Protein AF-A0A2N2J9W5-F1 (afdb_monomer)

Radius of gyration: 15.14 Å; Cα contacts (8 Å, |Δi|>4): 148; chains: 1; bounding box: 40×33×36 Å

Secondary structure (DSSP, 8-state):
--HHHHHHSHHHHHHHHHHHHHHHHHHHHTT--PPPHHHHTB-HHHHH---SHHHHHHHHHHHHHHHHHTTT---HHHHHHHTTPPPSHHHHHHHHHHHHHHHT---HHHHHHHHHHHHHHTTSS---THHHHHHHHTT-

Sequence (140 aa):
MLLGDMLARRPARELFIAIMREAMAVADAMGVRVEPGGGGKLDFYRFVRGDGWLDRLRR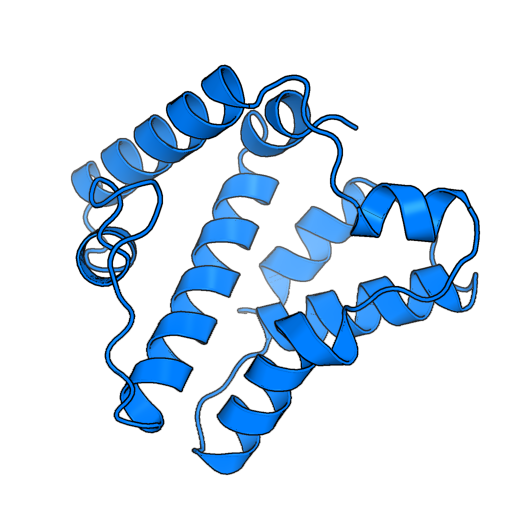HAMIRLIGFKYRRLKSSTLQSLERGKPTEIDFLNGYIVAMGAHHGVPTPVTAALVRMVKEIEAGTRAIGYANLLEAAQADR

Nearest PDB structures (foldseek):
  3hwr-assembly1_B  TM=8.486E-01  e=2.657E-04  Cupriavidus pinatubonensis JMP134
  8wl4-assembly1_B-2  TM=7.634E-01  e=7.934E-03  Levilactobacillus brevis
  5hws-assembly1_D  TM=8.548E-01  e=3.630E-02  Thermococcus kodakarensis KOD1
  5ayv-assembly1_A  TM=8.265E-01  e=2.818E-02  Thermococcus kodakarensis KOD1
  1ks9-assembly1_A  TM=7.095E-01  e=1.386E-02  Escherichia coli

Mean predicted aligned error: 4.46 Å

Structure (mmCIF, N/CA/C/O backbone):
data_AF-A0A2N2J9W5-F1
#
_entry.id   AF-A0A2N2J9W5-F1
#
loop_
_atom_site.group_PDB
_atom_site.id
_atom_site.type_symbol
_atom_site.label_atom_id
_atom_site.label_alt_id
_atom_site.label_comp_id
_atom_site.label_asym_id
_atom_site.label_entity_id
_atom_site.label_seq_id
_atom_site.pdbx_PDB_ins_code
_atom_site.Cartn_x
_atom_site.Cartn_y
_atom_site.Cartn_z
_atom_site.occupancy
_atom_site.B_iso_or_equiv
_atom_site.auth_seq_id
_atom_site.auth_comp_id
_atom_site.auth_asym_id
_atom_site.auth_atom_id
_atom_site.pdbx_PDB_model_num
ATOM 1 N N . MET A 1 1 ? -3.331 4.951 15.897 1.00 78.56 1 MET A N 1
ATOM 2 C CA . MET A 1 1 ? -1.928 5.271 15.533 1.00 78.56 1 MET A CA 1
ATOM 3 C C . MET A 1 1 ? -1.935 6.367 14.475 1.00 78.56 1 MET A C 1
ATOM 5 O O . MET A 1 1 ? -2.776 6.294 13.585 1.00 78.56 1 MET A O 1
ATOM 9 N N . LEU A 1 2 ? -1.075 7.385 14.579 1.00 87.44 2 LEU A N 1
ATOM 10 C CA . LEU A 1 2 ? -0.987 8.442 13.564 1.00 87.44 2 LEU A CA 1
ATOM 11 C C . LEU A 1 2 ? -0.039 8.037 12.428 1.00 87.44 2 LEU A C 1
ATOM 13 O O . LEU A 1 2 ? 0.795 7.142 12.584 1.00 87.44 2 LEU A O 1
ATOM 17 N N . LEU A 1 3 ? -0.151 8.704 11.277 1.00 84.12 3 LEU A N 1
ATOM 18 C CA . LEU A 1 3 ? 0.664 8.404 10.098 1.00 84.12 3 LEU A CA 1
ATOM 19 C C . LEU A 1 3 ? 2.170 8.540 10.377 1.00 84.12 3 LEU A C 1
ATOM 21 O O . LEU A 1 3 ? 2.958 7.724 9.903 1.00 84.12 3 LEU A O 1
ATOM 25 N N . GLY A 1 4 ? 2.572 9.528 11.183 1.00 84.31 4 GLY A N 1
ATOM 26 C CA . GLY A 1 4 ? 3.975 9.709 11.566 1.00 84.31 4 GLY A CA 1
ATOM 27 C C . GLY A 1 4 ? 4.520 8.527 12.364 1.00 84.31 4 GLY A C 1
ATOM 28 O O . GLY A 1 4 ? 5.588 8.006 12.038 1.00 84.31 4 GLY A O 1
ATOM 29 N N . ASP A 1 5 ? 3.752 8.057 13.350 1.00 85.88 5 ASP A N 1
ATOM 30 C CA . ASP A 1 5 ? 4.116 6.909 14.187 1.00 85.88 5 ASP A CA 1
ATOM 31 C C . ASP A 1 5 ? 4.220 5.629 13.359 1.00 85.88 5 ASP A C 1
ATOM 33 O O . ASP A 1 5 ? 5.109 4.805 13.577 1.00 85.88 5 ASP A O 1
ATOM 37 N N . MET A 1 6 ? 3.321 5.473 12.384 1.00 86.44 6 MET A N 1
ATOM 38 C CA . MET A 1 6 ? 3.320 4.338 11.474 1.00 86.44 6 MET A CA 1
ATOM 39 C C . MET A 1 6 ? 4.572 4.349 10.592 1.00 86.44 6 MET A C 1
ATOM 41 O O . MET A 1 6 ? 5.338 3.389 10.605 1.00 86.44 6 MET A O 1
ATOM 45 N N . LEU A 1 7 ? 4.838 5.448 9.878 1.00 87.44 7 LEU A N 1
ATOM 46 C CA . LEU A 1 7 ? 5.961 5.537 8.934 1.00 87.44 7 LEU A CA 1
ATOM 47 C C . LEU A 1 7 ? 7.338 5.621 9.619 1.00 87.44 7 LEU A C 1
ATOM 49 O O . LEU A 1 7 ? 8.367 5.360 8.985 1.00 87.44 7 LEU A O 1
ATOM 53 N N . ALA A 1 8 ? 7.388 5.909 10.922 1.00 88.06 8 ALA A N 1
ATOM 54 C CA . ALA A 1 8 ? 8.599 5.752 11.726 1.00 88.06 8 ALA A CA 1
ATOM 55 C C . ALA A 1 8 ? 9.040 4.279 11.837 1.00 88.06 8 ALA A C 1
ATOM 57 O O . ALA A 1 8 ? 10.241 3.996 11.921 1.00 88.06 8 ALA A O 1
ATOM 58 N N . ARG A 1 9 ? 8.106 3.324 11.749 1.00 89.31 9 ARG A N 1
ATOM 59 C CA . ARG A 1 9 ? 8.384 1.888 11.876 1.00 89.31 9 ARG A CA 1
ATOM 60 C C . ARG A 1 9 ? 8.795 1.291 10.537 1.00 89.31 9 ARG A C 1
ATOM 62 O O . ARG A 1 9 ? 8.130 1.482 9.523 1.00 89.31 9 ARG A O 1
ATOM 69 N N . ARG A 1 10 ? 9.901 0.542 10.530 1.00 87.81 10 ARG A N 1
ATOM 70 C CA . ARG A 1 10 ? 10.435 -0.060 9.300 1.00 87.81 10 ARG A CA 1
ATOM 71 C C . ARG A 1 10 ? 9.426 -0.983 8.604 1.00 87.81 10 ARG A C 1
ATOM 73 O O . ARG A 1 10 ? 9.221 -0.751 7.419 1.00 87.81 10 ARG A O 1
ATOM 80 N N . PRO A 1 11 ? 8.734 -1.914 9.288 1.00 89.56 11 PRO A N 1
ATOM 81 C CA . PRO A 1 11 ? 7.794 -2.811 8.614 1.00 89.56 11 PRO A CA 1
ATOM 82 C C . PRO A 1 11 ? 6.655 -2.092 7.893 1.00 89.56 11 PRO A C 1
ATOM 84 O O . PRO A 1 11 ? 6.297 -2.472 6.789 1.00 89.56 11 PRO A O 1
ATOM 87 N N . ALA A 1 12 ? 6.150 -0.992 8.457 1.00 89.44 12 ALA A N 1
ATOM 88 C CA . ALA A 1 12 ? 5.141 -0.180 7.785 1.00 89.44 12 ALA A CA 1
ATOM 89 C C . ALA A 1 12 ? 5.676 0.468 6.498 1.00 89.44 12 ALA A C 1
ATOM 91 O O . ALA A 1 12 ? 4.954 0.568 5.511 1.00 89.44 12 ALA A O 1
ATOM 92 N N . ARG A 1 13 ? 6.947 0.900 6.491 1.00 91.00 13 ARG A N 1
ATOM 93 C CA . ARG A 1 13 ? 7.583 1.430 5.277 1.00 91.00 13 ARG A CA 1
ATOM 94 C C . ARG A 1 13 ? 7.804 0.344 4.232 1.00 91.00 13 ARG A C 1
ATOM 96 O O . ARG A 1 13 ? 7.582 0.623 3.064 1.00 91.00 13 ARG A O 1
ATOM 103 N N . GLU A 1 14 ? 8.242 -0.847 4.634 1.00 90.50 14 GLU A N 1
ATOM 104 C CA . GLU A 1 14 ? 8.416 -1.975 3.705 1.00 90.50 14 GLU A CA 1
ATOM 105 C C . GLU A 1 14 ? 7.073 -2.368 3.079 1.00 90.50 14 GLU A C 1
ATOM 107 O O . GLU A 1 14 ? 6.970 -2.433 1.859 1.00 90.50 14 GLU A O 1
ATOM 112 N N . LEU A 1 15 ? 6.020 -2.502 3.895 1.00 91.12 15 LEU A N 1
ATOM 113 C CA . LEU A 1 15 ? 4.663 -2.780 3.422 1.00 91.12 15 LEU A CA 1
ATOM 114 C C . LEU A 1 15 ? 4.172 -1.709 2.438 1.00 91.12 15 LEU A C 1
ATOM 116 O O . LEU A 1 15 ? 3.659 -2.029 1.371 1.00 91.12 15 LEU A O 1
ATOM 120 N N . PHE A 1 16 ? 4.375 -0.430 2.766 1.00 91.06 16 PHE A N 1
ATOM 121 C CA . PHE A 1 16 ? 4.029 0.680 1.879 1.00 91.06 16 PHE A CA 1
ATOM 122 C C . PHE A 1 16 ? 4.761 0.597 0.531 1.00 91.06 16 PHE A C 1
ATOM 124 O O . PHE A 1 16 ? 4.156 0.810 -0.516 1.00 91.06 16 PHE A O 1
ATOM 131 N N . ILE A 1 17 ? 6.055 0.265 0.547 1.00 91.75 17 ILE A N 1
ATOM 132 C CA . ILE A 1 17 ? 6.856 0.097 -0.670 1.00 91.75 17 ILE A CA 1
ATOM 133 C C . ILE A 1 17 ? 6.346 -1.087 -1.500 1.00 91.75 17 ILE A C 1
ATOM 135 O O . ILE A 1 17 ? 6.247 -0.948 -2.716 1.00 91.75 17 ILE A O 1
ATOM 139 N N . ALA A 1 18 ? 6.029 -2.219 -0.870 1.00 92.94 18 ALA A N 1
ATOM 140 C CA . ALA A 1 18 ? 5.533 -3.413 -1.553 1.00 92.94 18 ALA A CA 1
ATOM 141 C C . ALA A 1 18 ? 4.188 -3.152 -2.251 1.00 92.94 18 ALA A C 1
ATOM 143 O O . ALA A 1 18 ? 4.081 -3.351 -3.457 1.00 92.94 18 ALA A O 1
ATOM 144 N N . ILE A 1 19 ? 3.217 -2.569 -1.537 1.00 93.81 19 ILE A N 1
ATOM 145 C CA . ILE A 1 19 ? 1.915 -2.178 -2.108 1.00 93.81 19 ILE A CA 1
ATOM 146 C C . ILE A 1 19 ? 2.105 -1.219 -3.287 1.00 93.81 19 ILE A C 1
ATOM 148 O O . ILE A 1 19 ? 1.471 -1.367 -4.327 1.00 93.81 19 ILE A O 1
ATOM 152 N N . MET A 1 20 ? 3.002 -0.238 -3.154 1.00 93.62 20 MET A N 1
ATOM 153 C CA . MET A 1 20 ? 3.295 0.679 -4.251 1.00 93.62 20 MET A CA 1
ATOM 154 C C . MET A 1 20 ? 3.909 -0.017 -5.469 1.00 93.62 20 MET A C 1
ATOM 156 O O . MET A 1 20 ? 3.589 0.358 -6.591 1.00 93.62 20 MET A O 1
ATOM 160 N N . ARG A 1 21 ? 4.805 -0.993 -5.276 1.00 94.12 21 ARG A N 1
ATOM 161 C CA . ARG A 1 21 ? 5.393 -1.750 -6.391 1.00 94.12 21 ARG A CA 1
ATOM 162 C C . ARG A 1 21 ? 4.322 -2.526 -7.148 1.00 94.12 21 ARG A C 1
ATOM 164 O O . ARG A 1 21 ? 4.283 -2.422 -8.368 1.00 94.12 21 ARG A O 1
ATOM 171 N N . GLU A 1 22 ? 3.451 -3.233 -6.433 1.00 96.00 22 GLU A N 1
ATOM 172 C CA . GLU A 1 22 ? 2.331 -3.965 -7.033 1.00 96.00 22 GLU A CA 1
ATOM 173 C C . GLU A 1 22 ? 1.396 -3.020 -7.795 1.00 96.00 22 GLU A C 1
ATOM 175 O O . GLU A 1 22 ? 1.114 -3.247 -8.966 1.00 96.00 22 GLU A O 1
ATOM 180 N N . ALA A 1 23 ? 0.991 -1.906 -7.180 1.00 96.06 23 ALA A N 1
ATOM 181 C CA . ALA A 1 23 ? 0.114 -0.926 -7.817 1.00 96.06 23 ALA A CA 1
ATOM 182 C C . ALA A 1 23 ? 0.712 -0.341 -9.109 1.00 96.06 23 ALA A C 1
ATOM 184 O O . ALA A 1 23 ? 0.010 -0.209 -10.109 1.00 96.06 23 ALA A O 1
ATOM 185 N N . MET A 1 24 ? 2.010 -0.016 -9.104 1.00 95.75 24 MET A N 1
ATOM 186 C CA . MET A 1 24 ? 2.700 0.483 -10.297 1.00 95.75 24 MET A CA 1
ATOM 187 C C . MET A 1 24 ? 2.836 -0.597 -11.377 1.00 95.75 24 MET A C 1
ATOM 189 O O . MET A 1 24 ? 2.660 -0.289 -12.550 1.00 95.75 24 MET A O 1
ATOM 193 N N . ALA A 1 25 ? 3.094 -1.854 -10.999 1.00 96.00 25 ALA A N 1
ATOM 194 C CA . ALA A 1 25 ? 3.147 -2.967 -11.947 1.00 96.00 25 ALA A CA 1
ATOM 195 C C . ALA A 1 25 ? 1.785 -3.210 -12.620 1.00 96.00 25 ALA A C 1
ATOM 197 O O . ALA A 1 25 ? 1.723 -3.433 -13.828 1.00 96.00 25 ALA A O 1
ATOM 198 N N . VAL A 1 26 ? 0.691 -3.112 -11.856 1.00 97.69 26 VAL A N 1
ATOM 199 C CA . VAL A 1 26 ? -0.675 -3.185 -12.395 1.00 97.69 26 VAL A CA 1
ATOM 200 C C . VAL A 1 26 ? -0.949 -2.015 -13.339 1.00 97.69 26 VAL A C 1
ATOM 202 O O . VAL A 1 26 ? -1.426 -2.235 -14.448 1.00 97.69 26 VAL A O 1
ATOM 205 N N . ALA A 1 27 ? -0.603 -0.784 -12.948 1.00 96.38 27 ALA A N 1
ATOM 206 C CA . ALA A 1 27 ? -0.782 0.390 -13.804 1.00 96.38 27 ALA A CA 1
ATOM 207 C C . ALA A 1 27 ? -0.026 0.262 -15.139 1.00 96.38 27 ALA A C 1
ATOM 209 O O . ALA A 1 27 ? -0.584 0.578 -16.191 1.00 96.38 27 ALA A O 1
ATOM 210 N N . ASP A 1 28 ? 1.200 -0.266 -15.109 1.00 95.50 28 ASP A N 1
ATOM 211 C CA . ASP A 1 28 ? 1.995 -0.521 -16.312 1.00 95.50 28 ASP A CA 1
ATOM 212 C C . ASP A 1 28 ? 1.349 -1.572 -17.221 1.00 95.50 28 ASP A C 1
ATOM 214 O O . ASP A 1 28 ? 1.259 -1.360 -18.430 1.00 95.50 28 ASP A O 1
ATOM 218 N N . ALA A 1 29 ? 0.830 -2.666 -16.657 1.00 96.94 29 ALA A N 1
ATOM 219 C CA . ALA A 1 29 ? 0.128 -3.696 -17.426 1.00 96.94 29 ALA A CA 1
ATOM 220 C C . ALA A 1 29 ? -1.209 -3.208 -18.016 1.00 96.94 29 ALA A C 1
ATOM 222 O O . ALA A 1 29 ? -1.640 -3.695 -19.061 1.00 96.94 29 ALA A O 1
ATOM 223 N N . MET A 1 30 ? -1.841 -2.215 -17.384 1.00 97.06 30 MET A N 1
ATOM 224 C CA . MET A 1 30 ? -3.020 -1.521 -17.910 1.00 97.06 30 MET A CA 1
ATOM 225 C C . MET A 1 30 ? -2.679 -0.476 -18.987 1.00 97.06 30 MET A C 1
ATOM 227 O O . MET A 1 30 ? -3.586 0.081 -19.603 1.00 97.06 30 MET A O 1
ATOM 231 N N . GLY A 1 31 ? -1.396 -0.152 -19.193 1.00 95.25 31 GLY A N 1
ATOM 232 C CA . GLY A 1 31 ? -0.977 0.948 -20.066 1.00 95.25 31 GLY A CA 1
ATOM 233 C C . GLY A 1 31 ? -1.348 2.337 -19.528 1.00 95.25 31 GLY A C 1
ATOM 234 O O . GLY A 1 31 ? -1.443 3.293 -20.298 1.00 95.25 31 GLY A O 1
ATOM 235 N N . VAL A 1 32 ? -1.573 2.468 -18.216 1.00 94.38 32 VAL A N 1
ATOM 236 C CA . VAL A 1 32 ? -1.945 3.731 -17.567 1.00 94.38 32 VAL A CA 1
ATOM 237 C C . VAL A 1 32 ? -0.694 4.468 -17.111 1.00 94.38 32 VAL A C 1
ATOM 239 O O . VAL A 1 32 ? 0.106 3.960 -16.330 1.00 94.38 32 VAL A O 1
ATOM 242 N N . ARG A 1 33 ? -0.556 5.727 -17.534 1.00 91.38 33 ARG A N 1
ATOM 243 C CA . ARG A 1 33 ? 0.503 6.605 -17.035 1.00 91.38 33 ARG A CA 1
ATOM 244 C C . ARG A 1 33 ? 0.081 7.248 -15.718 1.00 91.38 33 ARG A C 1
ATOM 246 O O . ARG A 1 33 ? -0.770 8.132 -15.701 1.00 91.38 33 ARG A O 1
ATOM 253 N N . VAL A 1 34 ? 0.728 6.851 -14.627 1.00 91.94 34 VAL A N 1
ATOM 254 C CA . VAL A 1 34 ? 0.495 7.462 -13.311 1.00 91.94 34 VAL A CA 1
ATOM 255 C C . VAL A 1 34 ? 1.179 8.830 -13.235 1.00 91.94 34 VAL A C 1
ATOM 257 O O . VAL A 1 34 ? 2.394 8.944 -13.426 1.00 91.94 34 VAL A O 1
ATOM 260 N N . GLU A 1 35 ? 0.408 9.877 -12.947 1.00 90.06 35 GLU A N 1
ATOM 261 C CA . GLU A 1 35 ? 0.944 11.229 -12.768 1.00 90.06 35 GLU A CA 1
ATOM 262 C C . GLU A 1 35 ? 1.709 11.383 -11.442 1.00 90.06 35 GLU A C 1
ATOM 264 O O . GLU A 1 35 ? 1.393 10.712 -10.456 1.00 90.06 35 GLU A O 1
ATOM 269 N N . PRO A 1 36 ? 2.710 12.282 -11.364 1.00 87.75 36 PRO A N 1
ATOM 270 C CA . PRO A 1 36 ? 3.456 12.493 -10.131 1.00 87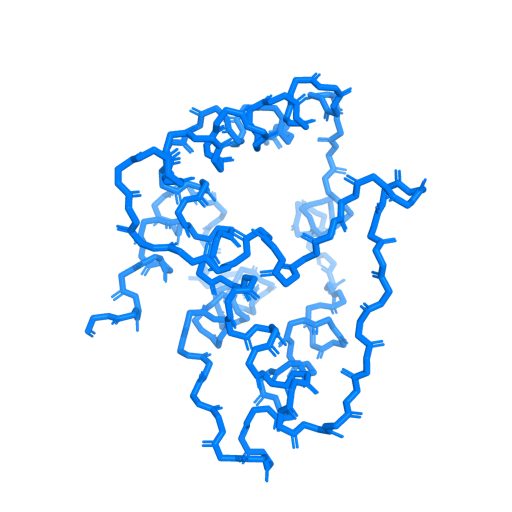.75 36 PRO A CA 1
ATOM 271 C C . PRO A 1 36 ? 2.582 13.026 -8.985 1.00 87.75 36 PRO A C 1
ATOM 273 O O . PRO A 1 36 ? 1.878 14.030 -9.106 1.00 87.75 36 PRO A O 1
ATOM 276 N N . GLY A 1 37 ? 2.699 12.401 -7.816 1.00 82.62 37 GLY A N 1
ATOM 277 C CA . GLY A 1 37 ? 1.969 12.785 -6.613 1.00 82.62 37 GLY A CA 1
ATOM 278 C C . GLY A 1 37 ? 2.559 13.997 -5.884 1.00 82.62 37 GLY A C 1
ATOM 279 O O . GLY A 1 37 ? 3.654 14.488 -6.175 1.00 82.62 37 GLY A O 1
ATOM 280 N N . GLY A 1 38 ? 1.839 14.475 -4.864 1.00 71.81 38 GLY A N 1
ATOM 281 C CA . GLY A 1 38 ? 2.343 15.497 -3.937 1.00 71.81 38 GLY A CA 1
ATOM 282 C C . GLY A 1 38 ? 2.601 16.866 -4.578 1.00 71.81 38 GLY A C 1
ATOM 283 O O . GLY A 1 38 ? 3.527 17.564 -4.158 1.00 71.81 38 GLY A O 1
ATOM 284 N N . GLY A 1 39 ? 1.812 17.229 -5.596 1.00 75.94 39 GLY A N 1
ATOM 285 C CA . GLY A 1 39 ? 1.973 18.467 -6.364 1.00 75.94 39 GLY A CA 1
ATOM 286 C C . GLY A 1 39 ? 3.185 18.433 -7.297 1.00 75.94 39 GLY A C 1
ATOM 287 O O . GLY A 1 39 ? 3.954 19.389 -7.326 1.00 75.94 39 GLY A O 1
ATOM 288 N N . GLY A 1 40 ? 3.415 17.306 -7.981 1.00 77.69 40 GLY A N 1
ATOM 289 C CA . GLY A 1 40 ? 4.519 17.148 -8.936 1.00 77.69 40 GLY A CA 1
ATOM 290 C C . GLY A 1 40 ? 5.850 16.679 -8.335 1.00 77.69 40 GLY A C 1
ATOM 291 O O . GLY A 1 40 ? 6.813 16.465 -9.064 1.00 77.69 40 GLY A O 1
ATOM 292 N N . LYS A 1 41 ? 5.941 16.525 -7.008 1.00 75.00 41 LYS A N 1
ATOM 293 C CA . LYS A 1 41 ? 7.215 16.269 -6.304 1.00 75.00 41 LYS A CA 1
ATOM 294 C C . LYS A 1 41 ? 7.538 14.789 -6.109 1.00 75.00 41 LYS A C 1
ATOM 296 O O . LYS A 1 41 ? 8.675 14.465 -5.770 1.00 75.00 41 LYS A O 1
ATOM 301 N N . LEU A 1 42 ? 6.555 13.906 -6.276 1.00 80.56 42 LEU A N 1
ATOM 302 C CA . LEU A 1 42 ? 6.708 12.471 -6.067 1.00 80.56 42 LEU A CA 1
ATOM 303 C C . LEU A 1 42 ? 6.466 11.709 -7.370 1.00 80.56 42 LEU A C 1
ATOM 305 O O . LEU A 1 42 ? 5.339 11.357 -7.698 1.00 80.56 42 LEU A O 1
ATOM 309 N N . ASP A 1 43 ? 7.547 11.427 -8.088 1.00 88.06 43 ASP A N 1
ATOM 310 C CA . ASP A 1 43 ? 7.531 10.491 -9.210 1.00 88.06 43 ASP A CA 1
ATOM 311 C C . ASP A 1 43 ? 7.516 9.049 -8.672 1.00 88.06 43 ASP A C 1
ATOM 313 O O . ASP A 1 43 ? 8.488 8.580 -8.065 1.00 88.06 43 ASP A O 1
ATOM 317 N N . PHE A 1 44 ? 6.393 8.359 -8.878 1.00 87.31 44 PHE A N 1
ATOM 318 C CA . PHE A 1 44 ? 6.176 7.001 -8.387 1.00 87.31 44 PHE A CA 1
ATOM 319 C C . PHE A 1 44 ? 7.058 5.967 -9.093 1.00 87.31 44 PHE A C 1
ATOM 321 O O . PHE A 1 44 ? 7.589 5.078 -8.427 1.00 87.31 44 PHE A O 1
ATOM 328 N N . TYR A 1 45 ? 7.315 6.129 -10.393 1.00 86.69 45 TYR A N 1
ATOM 329 C CA . TYR A 1 45 ? 8.200 5.254 -11.166 1.00 86.69 45 TYR A CA 1
ATOM 330 C C . TYR A 1 45 ? 9.633 5.321 -10.655 1.00 86.69 45 TYR A C 1
ATOM 332 O O . TYR A 1 45 ? 10.269 4.300 -10.387 1.00 86.69 45 TYR A O 1
ATOM 340 N N . ARG A 1 46 ? 10.142 6.538 -10.450 1.00 85.94 46 ARG A N 1
ATOM 341 C CA . ARG A 1 46 ? 11.473 6.750 -9.869 1.00 85.94 46 ARG A CA 1
ATOM 342 C C . ARG A 1 46 ? 11.543 6.309 -8.409 1.00 85.94 46 ARG A C 1
ATOM 344 O O . ARG A 1 46 ? 12.630 6.029 -7.899 1.00 85.94 46 ARG A O 1
ATOM 351 N N . PHE A 1 47 ? 10.421 6.301 -7.699 1.00 87.31 47 PHE A N 1
ATOM 352 C CA . PHE A 1 47 ? 10.381 5.817 -6.329 1.00 87.31 47 PHE A CA 1
ATOM 353 C C . PHE A 1 47 ? 10.510 4.297 -6.256 1.00 87.31 47 PHE A C 1
ATOM 355 O O . PHE A 1 47 ? 11.319 3.820 -5.460 1.00 87.31 47 PHE A O 1
ATOM 362 N N . VAL A 1 48 ? 9.743 3.555 -7.062 1.00 88.06 48 VAL A N 1
ATOM 363 C CA . VAL A 1 48 ? 9.734 2.083 -7.020 1.00 88.06 48 VAL A CA 1
ATOM 364 C C . VAL A 1 48 ? 10.939 1.458 -7.722 1.00 88.06 48 VAL A C 1
ATOM 366 O O . VAL A 1 48 ? 11.341 0.359 -7.354 1.00 88.06 48 VAL A O 1
ATOM 369 N N . ARG A 1 49 ? 11.565 2.151 -8.681 1.00 85.69 49 ARG A N 1
ATOM 370 C CA . ARG A 1 49 ? 12.780 1.671 -9.359 1.00 85.69 49 ARG A CA 1
ATOM 371 C C . ARG A 1 49 ? 14.002 1.610 -8.434 1.00 85.69 49 ARG A C 1
ATOM 373 O O . ARG A 1 49 ? 14.123 2.384 -7.480 1.00 85.69 49 ARG A O 1
ATOM 380 N N . GLY A 1 50 ? 14.922 0.711 -8.786 1.00 80.94 50 GLY A N 1
ATOM 381 C CA . GLY A 1 50 ? 16.221 0.532 -8.139 1.00 80.94 50 GLY A CA 1
ATOM 382 C C . GLY A 1 50 ? 16.162 -0.341 -6.885 1.00 80.94 50 GLY A C 1
ATOM 383 O O . GLY A 1 50 ? 15.303 -0.158 -6.018 1.00 80.94 50 GLY A O 1
ATOM 384 N N . ASP A 1 51 ? 17.117 -1.264 -6.787 1.00 77.69 51 ASP A N 1
ATOM 385 C CA . ASP A 1 51 ? 17.319 -2.147 -5.63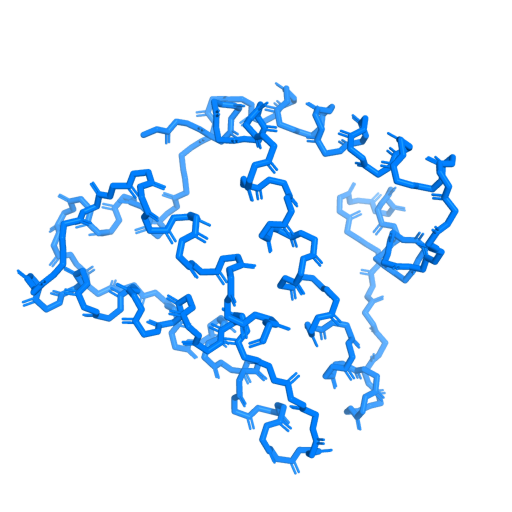1 1.00 77.69 51 ASP A CA 1
ATOM 386 C C . ASP A 1 51 ? 18.729 -1.991 -5.033 1.00 77.69 51 ASP A C 1
ATOM 388 O O . ASP A 1 51 ? 19.204 -2.834 -4.268 1.00 77.69 51 ASP A O 1
ATOM 392 N N . GLY A 1 52 ? 19.409 -0.883 -5.346 1.00 87.06 52 GLY A N 1
ATOM 393 C CA . GLY A 1 52 ? 20.679 -0.518 -4.732 1.00 87.06 52 GLY A CA 1
ATOM 394 C C . GLY A 1 52 ? 20.521 -0.122 -3.262 1.00 87.06 52 GLY A C 1
ATOM 395 O O . GLY A 1 52 ? 19.455 0.295 -2.800 1.00 87.06 52 GLY A O 1
ATOM 396 N N . TRP A 1 53 ? 21.607 -0.213 -2.492 1.00 87.19 53 TRP A N 1
ATOM 397 C CA . TRP A 1 53 ? 21.596 0.202 -1.084 1.00 87.19 53 TRP A CA 1
ATOM 398 C C . TRP A 1 53 ? 21.306 1.707 -0.924 1.00 87.1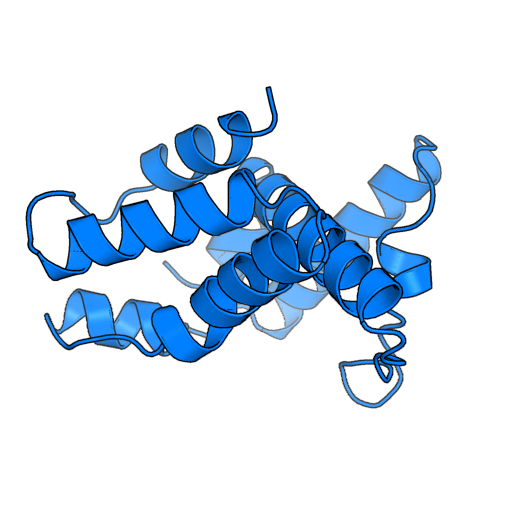9 53 TRP A C 1
ATOM 400 O O . TRP A 1 5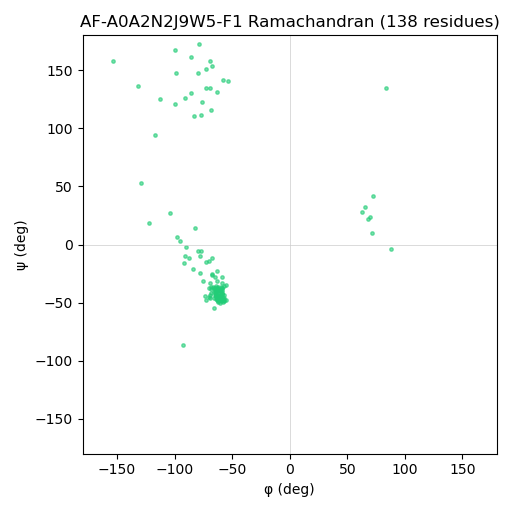3 ? 20.553 2.090 -0.026 1.00 87.19 53 TRP A O 1
ATOM 410 N N . LEU A 1 54 ? 21.827 2.540 -1.835 1.00 88.12 54 LEU A N 1
ATOM 411 C CA . LEU A 1 54 ? 21.539 3.976 -1.902 1.00 88.12 54 LEU A CA 1
ATOM 412 C C . LEU A 1 54 ? 20.064 4.246 -2.215 1.00 88.12 54 LEU A C 1
ATOM 414 O O . LEU A 1 54 ? 19.456 5.110 -1.582 1.00 88.12 54 LEU A O 1
ATOM 418 N N . ASP A 1 55 ? 19.467 3.4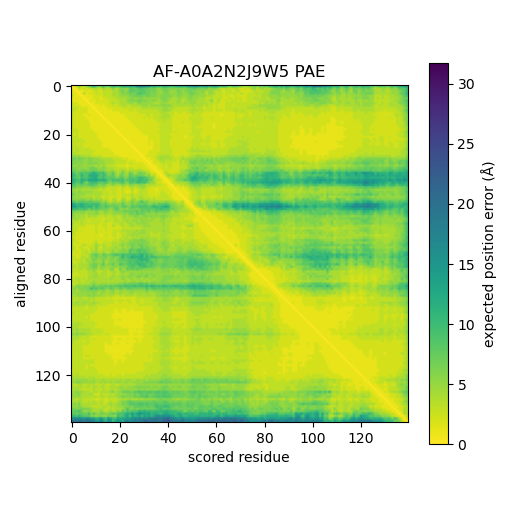85 -3.137 1.0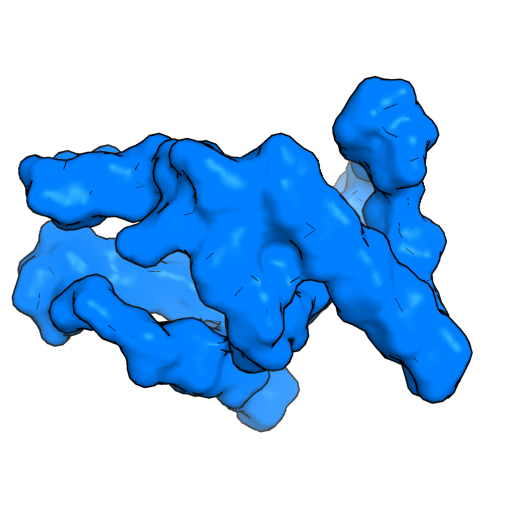0 86.25 55 ASP A N 1
ATOM 419 C CA . ASP A 1 55 ? 18.051 3.624 -3.491 1.00 86.25 55 ASP A CA 1
ATOM 420 C C . ASP A 1 55 ? 17.154 3.307 -2.300 1.00 86.25 55 ASP A C 1
ATOM 422 O O . ASP A 1 55 ? 16.261 4.092 -1.972 1.00 86.25 55 ASP A O 1
ATOM 426 N N . ARG A 1 56 ? 17.443 2.206 -1.594 1.00 87.19 56 ARG A N 1
ATOM 427 C CA . ARG A 1 56 ? 16.744 1.842 -0.356 1.00 87.19 56 ARG A CA 1
ATOM 428 C C . ARG A 1 56 ? 16.867 2.937 0.702 1.00 87.19 56 ARG A C 1
ATOM 430 O O . ARG A 1 56 ? 15.859 3.336 1.290 1.00 87.19 56 ARG A O 1
ATOM 437 N N . LEU A 1 57 ? 18.075 3.459 0.925 1.00 88.75 57 LEU A N 1
ATOM 438 C CA . LEU A 1 57 ? 18.314 4.510 1.915 1.00 88.75 57 LEU A CA 1
ATOM 439 C C . LEU A 1 57 ? 17.537 5.789 1.573 1.00 88.75 57 LEU A C 1
ATOM 441 O O . LEU A 1 57 ? 16.806 6.311 2.419 1.00 88.75 57 LEU A O 1
ATOM 445 N N . ARG A 1 58 ? 17.623 6.247 0.317 1.00 89.62 58 ARG A N 1
ATOM 446 C CA . ARG A 1 58 ? 16.881 7.409 -0.196 1.00 89.62 58 ARG A CA 1
ATOM 447 C C . ARG A 1 58 ? 15.375 7.222 -0.028 1.00 89.62 58 ARG A C 1
ATOM 449 O O . ARG A 1 58 ? 14.692 8.132 0.443 1.00 89.62 58 ARG A O 1
ATOM 456 N N . ARG A 1 59 ? 14.854 6.042 -0.381 1.00 90.56 59 ARG A N 1
ATOM 457 C CA . ARG A 1 59 ? 13.426 5.712 -0.299 1.00 90.56 59 ARG A CA 1
ATOM 458 C C . ARG A 1 59 ? 12.919 5.803 1.134 1.00 90.56 59 ARG A C 1
ATOM 460 O O . ARG A 1 59 ? 11.945 6.506 1.399 1.00 90.56 59 ARG A O 1
ATOM 467 N N . HIS A 1 60 ? 13.607 5.166 2.080 1.00 89.94 60 HIS A N 1
ATOM 468 C CA . HIS A 1 60 ? 13.217 5.238 3.486 1.00 89.94 60 HIS A CA 1
ATOM 469 C C . HIS A 1 60 ? 13.347 6.649 4.065 1.00 89.94 60 HIS A C 1
ATOM 471 O O . HIS A 1 60 ? 12.473 7.052 4.833 1.00 89.94 60 HIS A O 1
ATOM 477 N N . ALA A 1 61 ? 14.385 7.408 3.701 1.00 89.94 61 ALA A N 1
ATOM 478 C CA . ALA A 1 61 ? 14.529 8.799 4.128 1.00 89.94 61 ALA A CA 1
ATOM 479 C C . ALA A 1 61 ? 13.351 9.658 3.642 1.00 89.94 61 ALA A C 1
ATOM 481 O O . ALA A 1 61 ? 12.747 10.386 4.429 1.00 89.94 61 ALA A O 1
ATOM 482 N N . MET A 1 62 ? 12.955 9.504 2.376 1.00 88.38 62 MET A N 1
ATOM 483 C CA . MET A 1 62 ? 11.819 10.230 1.813 1.00 88.38 62 MET A CA 1
ATOM 484 C C . MET A 1 62 ? 10.493 9.853 2.488 1.00 88.38 62 MET A C 1
ATOM 486 O O . MET A 1 62 ? 9.729 10.741 2.861 1.00 88.38 62 MET A O 1
ATOM 490 N N . ILE A 1 63 ? 10.236 8.560 2.721 1.00 89.50 63 ILE A N 1
ATOM 491 C CA . ILE A 1 63 ? 9.030 8.113 3.442 1.00 89.50 63 ILE A CA 1
ATOM 492 C C . ILE A 1 63 ? 9.003 8.697 4.861 1.00 89.50 63 ILE A C 1
ATOM 494 O O . ILE A 1 63 ? 7.952 9.130 5.328 1.00 89.50 63 ILE A O 1
ATOM 498 N N . ARG A 1 64 ? 10.153 8.764 5.548 1.00 90.62 64 ARG A N 1
ATOM 499 C CA . ARG A 1 64 ? 10.248 9.393 6.875 1.00 90.62 64 ARG A CA 1
ATOM 500 C C . ARG A 1 64 ? 9.960 10.890 6.826 1.00 90.62 64 ARG A C 1
ATOM 502 O O . ARG A 1 64 ? 9.273 11.383 7.713 1.00 90.62 64 ARG A O 1
ATOM 509 N N . LEU A 1 65 ? 10.436 11.600 5.803 1.00 88.31 65 LEU A N 1
ATOM 510 C CA . LEU A 1 65 ? 10.145 13.022 5.614 1.00 88.31 65 LEU A CA 1
ATOM 511 C C . LEU A 1 65 ? 8.640 13.258 5.407 1.00 88.31 65 LEU A C 1
ATOM 513 O O . LEU A 1 65 ? 8.058 14.136 6.040 1.00 88.31 65 LEU A O 1
ATOM 517 N N . ILE A 1 66 ? 7.997 12.441 4.567 1.00 85.62 66 ILE A N 1
ATOM 518 C CA . ILE A 1 66 ? 6.544 12.481 4.344 1.00 85.62 66 ILE A CA 1
ATOM 519 C C . ILE A 1 66 ? 5.805 12.176 5.651 1.00 85.62 66 ILE A C 1
ATOM 521 O O . ILE A 1 66 ? 4.923 12.935 6.051 1.00 85.62 66 ILE A O 1
ATOM 525 N N . GLY A 1 67 ? 6.205 11.116 6.356 1.00 84.88 67 GLY A N 1
ATOM 526 C CA . GLY A 1 67 ? 5.642 10.759 7.655 1.00 84.88 67 GLY A CA 1
ATOM 527 C C . GLY A 1 67 ? 5.795 11.864 8.692 1.00 84.88 67 GLY A C 1
ATOM 528 O O . GLY A 1 67 ? 4.868 12.106 9.454 1.00 84.88 67 GLY A O 1
ATOM 529 N N . PHE A 1 68 ? 6.911 12.591 8.687 1.00 87.31 68 PHE A N 1
ATOM 530 C CA . PHE A 1 68 ? 7.112 13.747 9.554 1.00 87.31 68 PHE A CA 1
ATOM 531 C C . PHE A 1 68 ? 6.210 14.927 9.164 1.00 87.31 68 PHE A C 1
ATOM 533 O O . PHE A 1 68 ? 5.540 15.499 10.026 1.00 87.31 68 PHE A O 1
ATOM 540 N N . LYS A 1 69 ? 6.130 15.255 7.867 1.00 85.56 69 LYS A N 1
ATOM 541 C CA . LYS A 1 69 ? 5.280 16.335 7.337 1.00 85.56 69 LYS A CA 1
ATOM 542 C C . LYS A 1 69 ? 3.802 16.112 7.667 1.00 85.56 69 LYS A C 1
ATOM 544 O O . LYS A 1 69 ? 3.121 17.041 8.089 1.00 85.56 69 LYS A O 1
ATOM 549 N N . TYR A 1 70 ? 3.323 14.878 7.528 1.00 83.94 70 TYR A N 1
ATOM 550 C CA . TYR A 1 70 ? 1.930 14.495 7.777 1.00 83.94 70 TYR A CA 1
ATOM 551 C C . TYR A 1 70 ? 1.755 13.744 9.103 1.00 83.94 70 TYR A C 1
ATOM 553 O O . TYR A 1 70 ? 0.821 12.961 9.264 1.00 83.94 70 TYR A O 1
ATOM 561 N N . ARG A 1 71 ? 2.632 13.986 10.087 1.00 85.62 71 ARG A N 1
ATOM 562 C CA . ARG A 1 71 ? 2.705 13.179 11.318 1.00 85.62 71 ARG A CA 1
ATOM 563 C C . ARG A 1 71 ? 1.422 13.131 12.137 1.00 85.62 71 ARG A C 1
ATOM 565 O O . ARG A 1 71 ? 1.204 12.153 12.837 1.00 85.62 71 ARG A O 1
ATOM 572 N N . ARG A 1 72 ? 0.592 14.175 12.053 1.00 83.31 72 ARG A N 1
ATOM 573 C CA . ARG A 1 72 ? -0.683 14.296 12.780 1.00 83.31 72 ARG A CA 1
ATOM 574 C C . ARG A 1 72 ? -1.880 13.739 12.007 1.00 83.31 72 ARG A C 1
ATOM 576 O O . ARG A 1 72 ? -2.990 13.761 12.524 1.00 83.31 72 ARG A O 1
ATOM 583 N N . LEU A 1 73 ? -1.673 13.261 10.778 1.00 83.12 73 LEU A N 1
ATOM 584 C CA . LEU A 1 73 ? -2.749 12.733 9.951 1.00 83.12 73 LEU A CA 1
ATOM 585 C C . LEU A 1 73 ? -3.198 11.367 10.480 1.00 83.12 73 LEU A C 1
ATOM 587 O O . LEU A 1 73 ? -2.376 10.485 10.746 1.00 83.12 73 LEU A O 1
ATOM 591 N N . LYS A 1 74 ? -4.512 11.182 10.570 1.00 83.50 74 LYS A N 1
ATOM 592 C CA . LYS A 1 74 ? -5.148 9.888 10.796 1.00 83.50 74 LYS A CA 1
ATOM 593 C C . LYS A 1 74 ? -5.930 9.507 9.542 1.00 83.50 74 LYS A C 1
ATOM 595 O O . LYS A 1 74 ? -6.765 10.285 9.093 1.00 83.50 74 LYS A O 1
ATOM 600 N N . SER A 1 75 ? -5.652 8.330 8.981 1.00 83.75 75 SER A N 1
ATOM 601 C CA . SER A 1 75 ? -6.342 7.838 7.778 1.00 83.75 75 SER A CA 1
ATOM 602 C C . SER A 1 75 ? -7.858 7.746 8.005 1.00 83.75 75 SER A C 1
ATOM 604 O O . SER A 1 75 ? -8.294 7.366 9.094 1.00 83.75 75 SER A O 1
ATOM 606 N N . SER A 1 76 ? -8.649 8.086 6.985 1.00 82.75 76 SER A N 1
ATOM 607 C CA . SER A 1 76 ? -10.106 7.909 6.977 1.00 82.75 76 SER A CA 1
ATOM 608 C C . SER A 1 76 ? -10.490 6.437 7.138 1.00 82.75 76 SER A C 1
ATOM 610 O O . SER A 1 76 ? -11.363 6.136 7.943 1.00 82.75 76 SER A O 1
ATOM 612 N N . THR A 1 77 ? -9.769 5.514 6.492 1.00 84.69 77 THR A N 1
ATOM 613 C CA . THR A 1 77 ? -9.950 4.061 6.646 1.00 84.69 77 THR A CA 1
ATOM 614 C C . THR A 1 77 ? -9.831 3.641 8.107 1.00 84.69 77 THR A C 1
ATOM 616 O O . THR A 1 77 ? -10.705 2.957 8.625 1.00 84.69 77 THR A O 1
ATOM 619 N N . LEU A 1 78 ? -8.789 4.101 8.812 1.00 84.44 78 LEU A N 1
ATOM 620 C CA . LEU A 1 78 ? -8.608 3.767 10.229 1.00 84.44 78 LEU A CA 1
ATOM 621 C C . LEU A 1 78 ? -9.744 4.334 11.091 1.00 84.44 78 LEU A C 1
ATOM 623 O O . LEU A 1 78 ? -10.205 3.664 12.007 1.00 84.44 78 LEU A O 1
ATOM 627 N N . GLN A 1 79 ? -10.207 5.549 10.792 1.00 86.81 79 GLN A N 1
ATOM 628 C CA . GLN A 1 79 ? -11.341 6.147 11.499 1.00 86.81 79 GLN A CA 1
ATOM 629 C C . GLN A 1 79 ? -12.647 5.382 11.252 1.00 86.81 79 GLN A C 1
ATOM 631 O O . GLN A 1 79 ? -13.448 5.259 12.175 1.00 86.81 79 GLN A O 1
ATOM 636 N N . SER A 1 80 ? -12.875 4.876 10.036 1.00 88.75 80 SER A N 1
ATOM 637 C CA . SER A 1 80 ? -14.033 4.031 9.727 1.00 88.75 80 SER A CA 1
ATOM 638 C C . SER A 1 80 ? -13.968 2.705 10.480 1.00 88.75 80 SER A C 1
ATOM 640 O O . SER A 1 80 ? -14.942 2.353 11.141 1.00 88.75 80 SER A O 1
ATOM 642 N N . LEU A 1 81 ? -12.808 2.036 10.481 1.00 88.75 81 LEU A N 1
ATOM 643 C CA . LEU A 1 81 ? -12.609 0.776 11.207 1.00 88.75 81 LEU A CA 1
ATOM 644 C C . LEU A 1 81 ? -12.823 0.933 12.717 1.00 88.75 81 LEU A C 1
ATOM 646 O O . LEU A 1 81 ? -13.545 0.149 13.320 1.00 88.75 81 LEU A O 1
ATOM 650 N N . GLU A 1 82 ? -12.267 1.978 13.335 1.00 87.62 82 GLU A N 1
ATOM 651 C CA . GLU A 1 82 ? -12.477 2.257 14.766 1.00 87.62 82 GLU A CA 1
ATOM 652 C C . GLU A 1 82 ? -13.944 2.559 15.119 1.00 87.62 82 GLU A C 1
ATOM 654 O O . GLU A 1 82 ? -14.342 2.411 16.271 1.00 87.62 82 GLU A O 1
ATOM 659 N N . ARG A 1 83 ? -14.747 2.997 14.142 1.00 87.81 83 ARG A N 1
ATOM 660 C CA . ARG A 1 83 ? -16.185 3.262 14.297 1.00 87.81 83 ARG A CA 1
ATOM 661 C C . ARG A 1 83 ? -17.059 2.077 13.875 1.00 87.81 83 ARG A C 1
ATOM 663 O O . ARG A 1 83 ? -18.277 2.233 13.862 1.00 87.81 83 ARG A O 1
ATOM 670 N N . GLY A 1 84 ? -16.467 0.946 13.481 1.00 85.38 84 GLY A N 1
ATOM 671 C CA . GLY A 1 84 ? -17.198 -0.218 12.973 1.00 85.38 84 GLY A CA 1
ATOM 672 C C . GLY A 1 84 ? -17.974 0.059 11.680 1.00 85.38 84 GLY A C 1
ATOM 673 O O . GLY A 1 84 ? -19.020 -0.540 11.451 1.00 85.38 84 GLY A O 1
ATOM 674 N N . LYS A 1 85 ? -17.514 1.012 10.859 1.00 87.00 85 LYS A N 1
ATOM 675 C CA . LYS A 1 85 ? -18.139 1.350 9.574 1.00 87.00 85 LYS A CA 1
ATOM 676 C C . LYS A 1 85 ? -17.405 0.671 8.413 1.00 87.00 85 LYS A C 1
ATOM 678 O O . LYS A 1 85 ? -16.177 0.574 8.477 1.00 87.00 85 LYS A O 1
ATOM 683 N N . PRO A 1 86 ? -18.118 0.306 7.330 1.00 87.19 86 PRO A N 1
ATOM 684 C CA . PRO A 1 86 ? -17.486 -0.132 6.090 1.00 87.19 86 PRO A CA 1
ATOM 685 C C . PRO A 1 86 ? -16.459 0.888 5.583 1.00 87.19 86 PRO A C 1
ATOM 687 O O . PRO A 1 86 ? -16.665 2.103 5.679 1.00 87.19 86 PRO A O 1
ATOM 690 N N . THR A 1 87 ? -15.346 0.391 5.056 1.00 93.06 87 THR A N 1
ATOM 691 C CA . THR A 1 87 ? -14.287 1.188 4.438 1.00 93.06 87 THR A CA 1
ATOM 692 C C . THR A 1 87 ? -14.395 1.174 2.915 1.00 93.06 87 THR A C 1
ATOM 694 O O . THR A 1 87 ? -15.090 0.358 2.318 1.00 93.06 87 THR A O 1
ATOM 697 N N . GLU A 1 88 ? -13.645 2.060 2.263 1.00 92.31 88 GLU A N 1
ATOM 698 C CA . GLU A 1 88 ? -13.528 2.120 0.799 1.00 92.31 88 GLU A CA 1
ATOM 699 C C . GLU A 1 88 ? -12.502 1.108 0.248 1.00 92.31 88 GLU A C 1
ATOM 701 O O . GLU A 1 88 ? -12.065 1.228 -0.895 1.00 92.31 88 GLU A O 1
ATOM 706 N N . ILE A 1 89 ? -12.070 0.123 1.051 1.00 94.56 89 ILE A N 1
ATOM 707 C CA . ILE A 1 89 ? -10.947 -0.763 0.707 1.00 94.56 89 ILE A CA 1
ATOM 708 C C . ILE A 1 89 ? -11.151 -1.501 -0.619 1.00 94.56 89 ILE A C 1
ATOM 710 O O . ILE A 1 89 ? -10.184 -1.656 -1.363 1.00 94.56 89 ILE A O 1
ATOM 714 N N . ASP A 1 90 ? -12.388 -1.888 -0.943 1.00 93.19 90 ASP A N 1
ATOM 715 C CA . ASP A 1 90 ? -12.723 -2.601 -2.182 1.00 93.19 90 ASP A CA 1
ATOM 716 C C . ASP A 1 90 ? -12.510 -1.731 -3.422 1.00 93.19 90 ASP A C 1
ATOM 718 O O . ASP A 1 90 ? -12.044 -2.213 -4.449 1.00 93.19 90 ASP A O 1
ATOM 722 N N . PHE A 1 91 ? -12.799 -0.434 -3.315 1.00 93.25 91 PHE A N 1
ATOM 723 C CA . PHE A 1 91 ? -12.666 0.516 -4.420 1.00 93.25 91 PHE A CA 1
ATOM 724 C C . PHE A 1 91 ? -11.244 1.061 -4.563 1.00 93.25 91 PHE A C 1
ATOM 726 O O . PHE A 1 91 ? -10.874 1.535 -5.632 1.00 93.25 91 PHE A O 1
ATOM 733 N N . LEU A 1 92 ? -10.442 0.991 -3.498 1.00 93.88 92 LEU A N 1
ATOM 734 C CA . LEU A 1 92 ? -9.046 1.415 -3.506 1.00 93.88 92 LEU A CA 1
ATOM 735 C C . LEU A 1 92 ? -8.125 0.230 -3.820 1.00 93.88 92 LEU A C 1
ATOM 737 O O . LEU A 1 92 ? -7.764 -0.024 -4.967 1.00 93.88 92 LEU A O 1
ATOM 741 N N . ASN A 1 93 ? -7.744 -0.526 -2.796 1.00 96.12 93 ASN A N 1
ATOM 742 C CA . ASN A 1 93 ? -6.802 -1.630 -2.930 1.00 96.12 93 ASN A CA 1
ATOM 743 C C . ASN A 1 93 ? -7.455 -2.857 -3.578 1.00 96.12 93 ASN A C 1
ATOM 745 O O . ASN A 1 93 ? -6.782 -3.576 -4.312 1.00 96.12 93 ASN A O 1
ATOM 749 N N . GLY A 1 94 ? -8.755 -3.074 -3.362 1.00 96.44 94 GLY A N 1
ATOM 750 C CA . GLY A 1 94 ? -9.511 -4.133 -4.030 1.00 96.44 94 GLY A CA 1
ATOM 751 C C . GLY A 1 94 ? -9.551 -3.949 -5.547 1.00 96.44 94 GLY A C 1
ATOM 752 O O . GLY A 1 94 ? -9.385 -4.923 -6.278 1.00 96.44 94 GLY A O 1
ATOM 753 N N . TYR A 1 95 ? -9.642 -2.706 -6.029 1.00 97.50 95 TYR A N 1
ATOM 754 C CA . TYR A 1 95 ? -9.551 -2.396 -7.455 1.00 97.50 95 TYR A CA 1
ATOM 755 C C . TYR A 1 95 ? -8.192 -2.798 -8.042 1.00 97.50 95 TYR A C 1
ATOM 757 O O . TYR A 1 95 ? -8.141 -3.432 -9.092 1.00 97.50 95 TYR A O 1
ATOM 765 N N . ILE A 1 96 ? -7.090 -2.504 -7.340 1.00 97.44 96 ILE A N 1
ATOM 766 C CA . ILE A 1 96 ? -5.738 -2.909 -7.765 1.00 97.44 96 ILE A CA 1
ATOM 767 C C . ILE A 1 96 ? -5.635 -4.436 -7.855 1.00 97.44 96 ILE A C 1
ATOM 769 O O . ILE A 1 96 ? -5.105 -4.945 -8.837 1.00 97.44 96 ILE A O 1
ATOM 773 N N . VAL A 1 97 ? -6.174 -5.166 -6.873 1.00 98.12 97 VAL A N 1
ATOM 774 C CA . VAL A 1 97 ? -6.185 -6.640 -6.881 1.00 98.12 97 VAL A CA 1
ATOM 775 C C . VAL A 1 97 ? -6.992 -7.179 -8.063 1.00 98.12 97 VAL A C 1
ATOM 777 O O . VAL A 1 97 ? -6.532 -8.076 -8.767 1.00 98.12 97 VAL A O 1
ATOM 780 N N . ALA A 1 98 ? -8.176 -6.615 -8.315 1.00 98.00 98 ALA A N 1
ATOM 781 C CA . ALA A 1 98 ? -9.026 -7.019 -9.429 1.00 98.00 98 ALA A CA 1
ATOM 782 C C . ALA A 1 98 ? -8.349 -6.769 -10.787 1.00 98.00 98 ALA A C 1
ATOM 784 O O . ALA A 1 98 ? -8.357 -7.645 -11.652 1.00 98.00 98 ALA A O 1
ATOM 785 N N . MET A 1 99 ? -7.724 -5.602 -10.968 1.00 98.19 99 MET A N 1
ATOM 786 C CA . MET A 1 99 ? -6.996 -5.272 -12.196 1.00 98.19 99 MET A CA 1
ATOM 787 C C . MET A 1 99 ? -5.716 -6.089 -12.351 1.00 98.19 99 MET A C 1
ATOM 789 O O . MET A 1 99 ? -5.417 -6.536 -13.454 1.00 98.19 99 MET A O 1
ATOM 793 N N . GLY A 1 100 ? -5.000 -6.368 -11.261 1.00 97.88 100 GLY A N 1
ATOM 794 C CA . GLY A 1 100 ? -3.860 -7.279 -11.282 1.00 97.88 100 GLY A CA 1
ATOM 795 C C . GLY A 1 100 ? -4.257 -8.664 -11.782 1.00 97.88 100 GLY A C 1
ATOM 796 O O . GLY A 1 100 ? -3.665 -9.162 -12.736 1.00 97.88 100 GLY A O 1
ATOM 797 N N . ALA A 1 101 ? -5.333 -9.238 -11.238 1.00 98.00 101 ALA A N 1
ATOM 798 C CA . ALA A 1 101 ? -5.864 -10.514 -11.712 1.00 98.00 101 ALA A CA 1
ATOM 799 C C . ALA A 1 101 ? -6.282 -10.465 -13.194 1.00 98.00 101 ALA A C 1
ATOM 801 O O . ALA A 1 101 ? -5.961 -11.382 -13.947 1.00 98.00 101 ALA A O 1
ATOM 802 N N . HIS A 1 102 ? -6.949 -9.390 -13.628 1.00 98.06 102 HIS A N 1
ATOM 803 C CA . HIS A 1 102 ? -7.378 -9.220 -15.019 1.00 98.06 102 HIS A CA 1
ATOM 804 C C . HIS A 1 102 ? -6.201 -9.139 -16.007 1.00 98.06 102 HIS A C 1
ATOM 806 O O . HIS A 1 102 ? -6.278 -9.693 -17.101 1.00 98.06 102 HIS A O 1
ATOM 812 N N . HIS A 1 103 ? -5.104 -8.489 -15.612 1.00 97.94 103 HIS A N 1
ATOM 813 C CA . HIS A 1 103 ? -3.915 -8.280 -16.444 1.00 97.94 103 HIS A CA 1
ATOM 814 C C . HIS A 1 103 ? -2.778 -9.287 -16.186 1.00 97.94 103 HIS A C 1
ATOM 816 O O . HIS A 1 103 ? -1.689 -9.134 -16.738 1.00 97.94 103 HIS A O 1
ATOM 822 N N . GLY A 1 104 ? -2.997 -10.315 -15.358 1.00 97.38 104 GLY A N 1
ATOM 823 C CA . GLY A 1 104 ? -1.985 -11.332 -15.048 1.00 97.38 104 GLY A CA 1
ATOM 824 C C . GLY A 1 104 ? -0.813 -10.832 -14.192 1.00 97.38 104 GLY A C 1
ATOM 825 O O . GLY A 1 104 ? 0.267 -11.419 -14.226 1.00 97.38 104 GLY A O 1
ATOM 826 N N . VAL A 1 105 ? -1.006 -9.755 -13.426 1.00 97.94 105 VAL A N 1
ATOM 827 C CA . VAL A 1 105 ? -0.010 -9.196 -12.503 1.00 97.94 105 VAL A CA 1
ATOM 828 C C . VAL A 1 105 ? -0.319 -9.654 -11.071 1.00 97.94 105 VAL A C 1
ATOM 830 O O . VAL A 1 105 ? -1.398 -9.353 -10.557 1.00 97.94 105 VAL A O 1
ATOM 833 N N . PRO A 1 106 ? 0.604 -10.354 -10.389 1.00 96.69 106 PRO A N 1
ATOM 834 C CA . PRO A 1 106 ? 0.391 -10.780 -9.011 1.00 96.69 106 PRO A CA 1
ATOM 835 C C . PRO A 1 106 ? 0.396 -9.583 -8.049 1.00 96.69 106 PRO A C 1
ATOM 837 O O . PRO A 1 106 ? 1.280 -8.729 -8.106 1.00 96.69 106 PRO A O 1
ATOM 840 N N . THR A 1 107 ? -0.575 -9.550 -7.131 1.00 97.31 107 THR A N 1
ATOM 841 C CA . THR A 1 107 ? -0.683 -8.526 -6.073 1.00 97.31 107 THR A CA 1
ATOM 842 C C . THR A 1 107 ? -0.870 -9.146 -4.673 1.00 97.31 107 THR A C 1
ATOM 844 O O . THR A 1 107 ? -1.873 -8.863 -4.001 1.00 97.31 107 THR A O 1
ATOM 847 N N . PRO A 1 108 ? -0.001 -10.080 -4.239 1.00 96.38 108 PRO A N 1
ATOM 848 C CA . PRO A 1 108 ? -0.204 -10.854 -3.013 1.00 96.38 108 PRO A CA 1
ATOM 849 C C . PRO A 1 108 ? -0.240 -9.994 -1.744 1.00 96.38 108 PRO A C 1
ATOM 851 O O . PRO A 1 108 ? -1.064 -10.243 -0.859 1.00 96.38 108 PRO A O 1
ATOM 854 N N . VAL A 1 109 ? 0.591 -8.954 -1.655 1.00 95.69 109 VAL A N 1
ATOM 855 C CA . VAL A 1 109 ? 0.652 -8.068 -0.487 1.00 95.69 109 VAL A CA 1
ATOM 856 C C . VAL A 1 109 ? -0.602 -7.207 -0.407 1.00 95.69 109 VAL A C 1
ATOM 858 O O . VAL A 1 109 ? -1.215 -7.086 0.658 1.00 95.69 109 VAL A O 1
ATOM 861 N N . THR A 1 110 ? -1.028 -6.635 -1.533 1.00 95.75 110 THR A N 1
ATOM 862 C CA . THR A 1 110 ? -2.248 -5.824 -1.605 1.00 95.75 110 THR A CA 1
ATOM 863 C C . THR A 1 110 ? -3.485 -6.679 -1.330 1.00 95.75 110 THR A C 1
ATOM 865 O O . THR A 1 110 ? -4.353 -6.254 -0.569 1.00 95.75 110 THR A O 1
ATOM 868 N N . ALA A 1 111 ? -3.546 -7.909 -1.849 1.00 96.31 111 ALA A N 1
ATOM 869 C CA . ALA A 1 111 ? -4.634 -8.850 -1.573 1.00 96.31 111 ALA A CA 1
ATOM 870 C C . ALA A 1 111 ? -4.686 -9.259 -0.093 1.00 96.31 111 ALA A C 1
ATOM 872 O O . ALA A 1 111 ? -5.763 -9.267 0.510 1.00 96.31 111 ALA A O 1
ATOM 873 N N . ALA A 1 112 ? -3.532 -9.539 0.522 1.00 95.62 112 ALA A N 1
ATOM 874 C CA . ALA A 1 112 ? -3.451 -9.818 1.951 1.00 95.62 112 ALA A CA 1
ATOM 875 C C . ALA A 1 112 ? -3.945 -8.622 2.778 1.00 95.62 112 ALA A C 1
ATOM 877 O O . ALA A 1 112 ? -4.751 -8.809 3.687 1.00 95.62 112 ALA A O 1
ATOM 878 N N . LEU A 1 113 ? -3.541 -7.394 2.432 1.00 94.81 113 LEU A N 1
ATOM 879 C CA . LEU A 1 113 ? -4.026 -6.183 3.098 1.00 94.81 113 LEU A CA 1
ATOM 880 C C . LEU A 1 113 ? -5.553 -6.042 2.996 1.00 94.81 113 LEU A C 1
ATOM 882 O O . LEU A 1 113 ? -6.198 -5.793 4.014 1.00 94.81 113 LEU A O 1
ATOM 886 N N . VAL A 1 114 ? -6.130 -6.211 1.801 1.00 95.69 114 VAL A N 1
ATOM 887 C CA . VAL A 1 114 ? -7.589 -6.140 1.592 1.00 95.69 114 VAL A CA 1
ATOM 888 C C . VAL A 1 114 ? -8.297 -7.161 2.481 1.00 95.69 114 VAL A C 1
ATOM 890 O O . VAL A 1 114 ? -9.202 -6.793 3.231 1.00 95.69 114 VAL A O 1
ATOM 893 N N . ARG A 1 115 ? -7.833 -8.418 2.481 1.00 95.62 115 ARG A N 1
ATOM 894 C CA . ARG A 1 115 ? -8.384 -9.484 3.329 1.00 95.62 115 ARG A CA 1
ATOM 895 C C . ARG A 1 115 ? -8.339 -9.113 4.813 1.00 95.62 115 ARG A C 1
ATOM 897 O O . ARG A 1 115 ? -9.350 -9.224 5.497 1.00 95.62 115 ARG A O 1
ATOM 904 N N . MET A 1 116 ? -7.204 -8.616 5.307 1.00 94.81 116 MET A N 1
ATOM 905 C CA . MET A 1 116 ? -7.069 -8.217 6.713 1.00 94.81 116 MET A CA 1
ATOM 906 C C . MET A 1 116 ? -8.022 -7.087 7.096 1.00 94.81 116 MET A C 1
ATOM 908 O O . MET A 1 116 ? -8.579 -7.105 8.190 1.00 94.81 116 MET A O 1
ATOM 912 N N . VAL A 1 117 ? -8.222 -6.100 6.217 1.00 93.94 117 VAL A N 1
ATOM 913 C CA . VAL A 1 117 ? -9.188 -5.022 6.464 1.00 93.9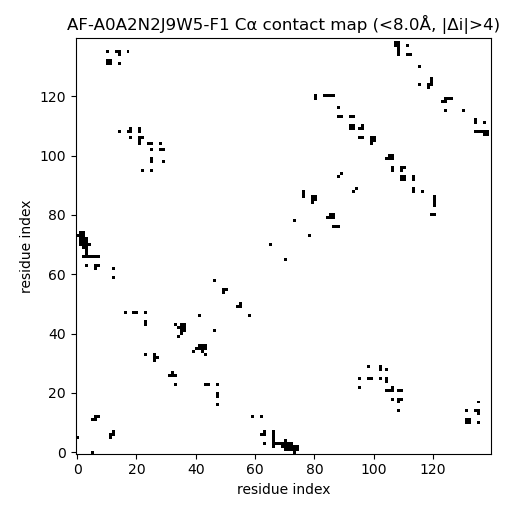4 117 VAL A CA 1
ATOM 914 C C . VAL A 1 117 ? -10.608 -5.585 6.534 1.00 93.94 117 VAL A C 1
ATOM 916 O O . VAL A 1 117 ? -11.339 -5.220 7.450 1.00 93.94 117 VAL A O 1
ATOM 919 N N . LYS A 1 118 ? -10.973 -6.527 5.656 1.00 94.62 118 LYS A N 1
ATOM 920 C CA . LYS A 1 118 ? -12.274 -7.214 5.701 1.00 94.62 118 LYS A CA 1
ATOM 921 C C . LYS A 1 118 ? -12.489 -8.031 6.971 1.00 94.62 118 LYS A C 1
ATOM 923 O O . LYS A 1 118 ? -13.570 -7.984 7.547 1.00 94.62 118 LYS A O 1
ATOM 928 N N . GLU A 1 119 ? -11.465 -8.726 7.452 1.00 94.69 119 GLU A N 1
ATOM 929 C CA . GLU A 1 119 ? -11.526 -9.446 8.730 1.00 94.69 119 GLU A CA 1
ATOM 930 C C . GLU A 1 119 ? -11.717 -8.482 9.918 1.00 94.69 119 GLU A C 1
ATOM 932 O O . GLU A 1 119 ? -12.444 -8.788 10.863 1.00 94.69 119 GLU A O 1
ATOM 937 N N . ILE A 1 120 ? -11.120 -7.284 9.863 1.00 94.44 120 ILE A N 1
ATOM 938 C CA . ILE A 1 120 ? -11.340 -6.243 10.880 1.00 94.44 120 ILE A CA 1
ATOM 939 C C . ILE A 1 120 ? -12.769 -5.691 10.798 1.00 94.44 120 ILE A C 1
ATOM 941 O O . ILE A 1 120 ? -13.412 -5.538 11.834 1.00 94.44 120 ILE A O 1
ATOM 945 N N . GLU A 1 121 ? -13.287 -5.419 9.596 1.00 93.12 121 GLU A N 1
ATOM 946 C CA . GLU A 1 121 ? -14.681 -4.987 9.391 1.00 93.12 121 GLU A CA 1
ATOM 947 C C . GLU A 1 121 ? -15.688 -6.020 9.918 1.00 93.12 121 GLU A C 1
ATOM 949 O O . GLU A 1 121 ? -16.689 -5.647 10.525 1.00 93.12 121 GLU A O 1
ATOM 954 N N . ALA A 1 122 ? -15.404 -7.311 9.732 1.00 93.31 122 ALA A N 1
ATOM 955 C CA . ALA A 1 122 ? -16.228 -8.416 10.218 1.00 93.31 122 ALA A CA 1
ATOM 956 C C . ALA A 1 122 ? -16.072 -8.692 11.727 1.00 93.31 122 ALA A C 1
ATOM 958 O O . ALA A 1 122 ? -16.761 -9.557 12.267 1.00 93.31 122 ALA A O 1
ATOM 959 N N . GLY A 1 123 ? -15.153 -8.002 12.411 1.00 92.69 123 GLY A N 1
ATOM 960 C CA . GLY A 1 123 ? -14.854 -8.224 13.827 1.00 92.69 123 GLY A CA 1
ATOM 961 C C . GLY A 1 123 ? -14.110 -9.532 14.125 1.00 92.69 123 GLY A C 1
ATOM 962 O O . GLY A 1 123 ? -13.962 -9.891 15.291 1.00 92.69 123 GLY A O 1
ATOM 963 N N . THR A 1 124 ? -13.618 -10.243 13.104 1.00 94.25 124 THR A N 1
ATOM 964 C CA . THR A 1 124 ? -12.865 -11.502 13.255 1.00 94.25 124 THR A CA 1
ATOM 965 C C . THR A 1 124 ? -11.362 -11.280 13.441 1.00 94.25 124 THR A C 1
ATOM 967 O O . THR A 1 124 ? -10.649 -12.199 13.845 1.00 94.25 124 THR A O 1
ATOM 970 N N . ARG A 1 125 ? -10.872 -10.055 13.207 1.00 94.06 125 ARG A N 1
ATOM 971 C CA . ARG A 1 125 ? -9.488 -9.632 13.459 1.00 94.06 125 ARG A CA 1
ATOM 972 C C . ARG A 1 125 ? -9.453 -8.309 14.224 1.00 94.06 125 ARG A C 1
ATOM 974 O O . ARG A 1 125 ? -10.140 -7.353 13.883 1.00 94.06 125 ARG A O 1
ATOM 981 N N . ALA A 1 126 ? -8.579 -8.211 15.224 1.00 91.62 126 ALA A N 1
ATOM 982 C CA . ALA A 1 126 ? -8.331 -6.954 15.927 1.00 91.62 126 ALA A CA 1
ATOM 983 C C . ALA A 1 126 ? -7.382 -6.030 15.140 1.00 91.62 126 ALA A C 1
ATOM 985 O O . ALA A 1 126 ? -6.442 -6.477 14.473 1.00 91.62 126 ALA A O 1
ATOM 986 N N . ILE A 1 127 ? -7.572 -4.715 15.272 1.00 89.88 127 ILE A N 1
ATOM 987 C CA . ILE A 1 127 ? -6.611 -3.727 14.767 1.00 89.88 127 ILE A CA 1
ATOM 988 C C . ILE A 1 127 ? -5.332 -3.830 15.603 1.00 89.88 127 ILE A C 1
ATOM 990 O O . ILE A 1 127 ? -5.330 -3.520 16.793 1.00 89.88 127 ILE A O 1
ATOM 994 N N . GLY A 1 128 ? -4.224 -4.223 14.978 1.00 87.69 128 GLY A N 1
ATOM 995 C CA . GLY A 1 128 ? -2.964 -4.418 15.685 1.00 87.69 128 GLY A CA 1
ATOM 996 C C . GLY A 1 128 ? -1.740 -4.238 14.802 1.00 87.69 128 GLY A C 1
ATOM 997 O O . GLY A 1 128 ? -1.788 -4.372 13.582 1.00 87.69 128 GLY A O 1
ATOM 998 N N . TYR A 1 129 ? -0.605 -3.954 15.442 1.00 83.06 129 TYR A N 1
ATOM 999 C CA . TYR A 1 129 ? 0.680 -3.823 14.754 1.00 83.06 129 TYR A CA 1
ATOM 1000 C C . TYR A 1 129 ? 1.133 -5.134 14.091 1.00 83.06 129 TYR A C 1
ATOM 1002 O O . TYR A 1 129 ? 1.772 -5.089 13.043 1.00 83.06 129 TYR A O 1
ATOM 1010 N N . ALA A 1 130 ? 0.773 -6.285 14.671 1.00 86.69 130 ALA A N 1
ATOM 1011 C CA . ALA A 1 130 ? 1.090 -7.605 14.127 1.00 86.69 130 ALA A CA 1
ATOM 1012 C C . ALA A 1 130 ? 0.595 -7.780 12.679 1.00 86.69 130 ALA A C 1
ATOM 1014 O O . ALA A 1 130 ? 1.317 -8.340 11.860 1.00 86.69 130 ALA A O 1
ATOM 1015 N N . ASN A 1 131 ? -0.552 -7.181 12.336 1.00 88.62 131 ASN A N 1
ATOM 1016 C CA . ASN A 1 131 ? -1.111 -7.219 10.981 1.00 88.62 131 ASN A CA 1
ATOM 1017 C C . ASN A 1 131 ? -0.148 -6.619 9.938 1.00 88.62 131 ASN A C 1
ATOM 1019 O O . ASN A 1 131 ? -0.082 -7.094 8.811 1.00 88.62 131 ASN A O 1
ATOM 1023 N N . LEU A 1 132 ? 0.648 -5.603 10.307 1.00 82.88 132 LEU A N 1
ATOM 1024 C CA . LEU A 1 132 ? 1.626 -5.000 9.391 1.00 82.88 132 LEU A CA 1
ATOM 1025 C C . LEU A 1 132 ? 2.787 -5.948 9.074 1.00 82.88 132 LEU A C 1
ATOM 1027 O O . LEU A 1 132 ? 3.344 -5.891 7.981 1.00 82.88 132 LEU A O 1
ATOM 1031 N N . LEU A 1 133 ? 3.176 -6.783 10.041 1.00 82.00 133 LEU A N 1
ATOM 1032 C CA . LEU A 1 133 ? 4.246 -7.764 9.869 1.00 82.00 133 LEU A CA 1
ATOM 1033 C C . LEU A 1 133 ? 3.775 -8.924 8.996 1.00 82.00 133 LEU A C 1
ATOM 1035 O O . LEU A 1 133 ? 4.502 -9.329 8.097 1.00 82.00 133 LEU A O 1
ATOM 1039 N N . GLU A 1 134 ? 2.561 -9.413 9.249 1.00 85.81 134 GLU A N 1
ATOM 1040 C CA . GLU A 1 134 ? 1.936 -10.501 8.496 1.00 85.81 134 GLU A CA 1
ATOM 1041 C C . GLU A 1 134 ? 1.701 -10.101 7.032 1.00 85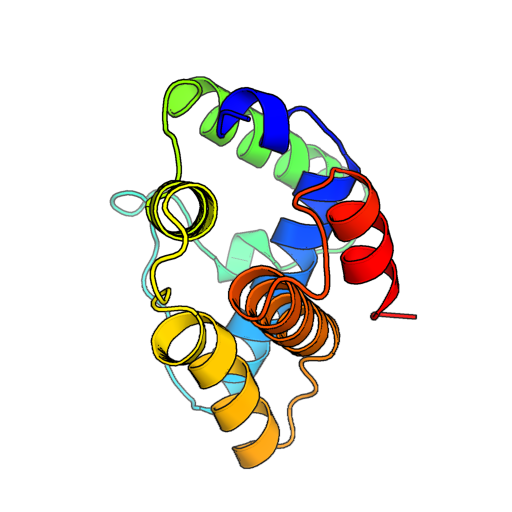.81 134 GLU A C 1
ATOM 1043 O O . GLU A 1 134 ? 2.080 -10.836 6.126 1.00 85.81 134 GLU A O 1
ATOM 1048 N N . ALA A 1 135 ? 1.173 -8.897 6.777 1.00 80.88 135 ALA A N 1
ATOM 1049 C CA . ALA A 1 135 ? 0.936 -8.424 5.411 1.00 80.88 135 ALA A CA 1
ATOM 1050 C C . ALA A 1 135 ? 2.241 -8.294 4.609 1.00 80.88 135 ALA A C 1
ATOM 1052 O O . ALA A 1 135 ? 2.287 -8.653 3.438 1.00 80.88 135 ALA A O 1
ATOM 1053 N N . ALA A 1 136 ? 3.322 -7.830 5.245 1.00 73.56 136 ALA A N 1
ATOM 1054 C CA . ALA A 1 136 ? 4.626 -7.692 4.596 1.00 73.56 136 ALA A CA 1
ATOM 1055 C C . ALA A 1 136 ? 5.306 -9.039 4.285 1.00 73.56 136 ALA A C 1
ATOM 1057 O O . ALA A 1 136 ? 6.284 -9.069 3.543 1.00 73.56 136 ALA A O 1
ATOM 1058 N N . GLN A 1 137 ? 4.832 -10.142 4.871 1.00 78.25 137 GLN A N 1
ATOM 1059 C CA . GLN A 1 137 ? 5.354 -11.489 4.627 1.00 78.25 137 GLN A CA 1
ATOM 1060 C C . GLN A 1 137 ? 4.624 -12.216 3.494 1.00 78.25 137 GLN A C 1
ATOM 1062 O O . GLN A 1 137 ? 5.124 -13.241 3.050 1.00 78.25 137 GLN A O 1
ATOM 1067 N N . ALA A 1 138 ? 3.502 -11.683 3.000 1.00 77.00 138 ALA A N 1
ATOM 1068 C CA . ALA A 1 138 ? 2.736 -12.278 1.902 1.00 77.00 138 ALA A CA 1
ATOM 1069 C C . ALA A 1 138 ? 3.472 -12.262 0.544 1.00 77.00 138 ALA A C 1
ATOM 1071 O O . ALA A 1 138 ? 3.025 -12.911 -0.391 1.00 77.00 138 ALA A O 1
ATOM 1072 N N . ASP A 1 139 ? 4.582 -11.527 0.448 1.00 64.12 139 ASP A N 1
ATOM 1073 C CA . ASP A 1 139 ? 5.478 -11.461 -0.717 1.00 64.12 139 ASP A CA 1
ATOM 1074 C C . ASP A 1 139 ? 6.449 -12.663 -0.809 1.00 64.12 139 ASP A C 1
ATOM 1076 O O . ASP A 1 139 ? 7.228 -12.752 -1.754 1.00 64.12 139 ASP A O 1
ATOM 1080 N N . ARG A 1 140 ? 6.473 -13.549 0.202 1.00 53.19 140 ARG A N 1
ATOM 1081 C CA . ARG A 1 140 ? 7.415 -14.679 0.308 1.00 53.19 140 ARG A CA 1
ATOM 1082 C C . ARG A 1 140 ? 6.819 -16.015 -0.101 1.00 53.19 140 ARG A C 1
ATOM 1084 O O . ARG A 1 140 ? 5.638 -16.258 0.227 1.00 53.19 140 ARG A O 1
#

pLDDT: mean 89.22, std 6.96, range [53.19, 98.19]

Solvent-accessible surface area (backbone atoms only — not comparable to full-atom values): 7771 Å² total; per-residue (Å²): 130,35,41,20,66,45,39,70,36,65,55,48,44,53,33,53,51,51,40,50,43,37,49,50,52,31,31,55,68,70,72,49,86,81,75,46,40,87,87,66,74,38,52,62,68,73,60,64,48,70,88,47,73,66,44,51,52,52,48,53,53,51,48,38,51,52,18,60,77,43,30,84,42,64,57,67,56,59,55,24,53,79,68,75,38,86,59,65,48,60,75,52,50,36,42,49,37,54,49,8,63,74,63,75,37,81,37,52,36,41,45,44,45,44,50,53,52,51,32,38,68,70,67,77,37,80,94,54,74,65,58,44,54,55,31,53,50,49,78,108

Foldseek 3Di:
DFLLVQLVDPLSLLLVLLLLLLLVVLCVLVVHDDAAPDVRPRDSVLLNDDDDPVSVVVNSVVSNVVCVVRVRDDDPLVVCLVVLHDDCLCVPLVVSCVSCVVSVHDRQLSVLVSVQSVCSSVVNDDDDPVSSVVSSVSVD